Protein AF-A0A1W9WD68-F1 (afdb_monomer_lite)

Sequence (154 aa):
MVFIDEIESHFHPKWQYRIISLLKAFFPKTTFYIATHSPLIVSTTDEGEAYELVRKGNKVTAHQLGNPREWYLADVFTGAFHIDFLQSTVTSENDGSHLIQKLKDFSTKVKEYANTKDDRLKQEANILYQQILPSLAKDDPRRRALDSLRTLLE

Structure (mmCIF, N/CA/C/O backbone):
data_AF-A0A1W9WD68-F1
#
_entry.id   AF-A0A1W9WD68-F1
#
loop_
_atom_site.group_PDB
_atom_site.id
_atom_site.type_symbol
_atom_site.label_atom_id
_atom_site.label_alt_id
_atom_site.label_comp_id
_atom_site.label_asym_id
_atom_site.label_entity_id
_atom_site.label_seq_id
_atom_site.pdbx_PDB_ins_code
_atom_site.Cartn_x
_atom_site.Cartn_y
_atom_site.Cartn_z
_atom_site.occupancy
_atom_site.B_iso_or_equiv
_atom_site.auth_seq_id
_atom_site.auth_comp_id
_atom_site.auth_asym_id
_atom_site.auth_atom_id
_atom_site.pdbx_PDB_model_num
ATOM 1 N N . MET A 1 1 ? -2.023 -11.428 -19.999 1.00 93.06 1 MET A N 1
ATOM 2 C CA . MET A 1 1 ? -1.180 -11.465 -18.787 1.00 93.06 1 MET A CA 1
ATOM 3 C C . MET A 1 1 ? 0.165 -10.871 -19.154 1.00 93.06 1 MET A C 1
ATOM 5 O O . MET A 1 1 ? 0.676 -11.225 -20.209 1.00 93.06 1 MET A O 1
ATOM 9 N N . VAL A 1 2 ? 0.684 -9.946 -18.353 1.00 97.44 2 VAL A N 1
ATOM 10 C CA . VAL A 1 2 ? 1.960 -9.254 -18.592 1.00 97.44 2 VAL A CA 1
ATOM 11 C C . VAL A 1 2 ? 2.757 -9.257 -17.291 1.00 97.44 2 VAL A C 1
ATOM 13 O O . VAL A 1 2 ? 2.183 -9.006 -16.235 1.00 97.44 2 VAL A O 1
ATOM 16 N N . PHE A 1 3 ? 4.056 -9.539 -17.373 1.00 97.56 3 PHE A N 1
ATOM 17 C CA . PHE A 1 3 ? 4.986 -9.467 -16.247 1.00 97.56 3 PHE A CA 1
ATOM 18 C C . PHE A 1 3 ? 5.937 -8.300 -16.467 1.00 97.56 3 PHE A C 1
ATOM 20 O O . PHE A 1 3 ? 6.466 -8.147 -17.568 1.00 97.56 3 PHE A O 1
ATOM 27 N N . ILE A 1 4 ? 6.124 -7.476 -15.443 1.00 96.38 4 ILE A N 1
ATOM 28 C CA . ILE A 1 4 ? 7.015 -6.320 -15.487 1.00 96.38 4 ILE A CA 1
ATOM 29 C C . ILE A 1 4 ? 7.878 -6.370 -14.238 1.00 96.38 4 ILE A C 1
ATOM 31 O O . ILE A 1 4 ? 7.356 -6.418 -13.126 1.00 96.38 4 ILE A O 1
ATOM 35 N N . ASP A 1 5 ? 9.185 -6.367 -14.438 1.00 96.56 5 ASP A N 1
ATOM 36 C CA . ASP A 1 5 ? 10.140 -6.171 -13.359 1.00 96.56 5 ASP A CA 1
ATOM 37 C C . ASP A 1 5 ? 10.534 -4.694 -13.311 1.00 96.56 5 ASP A C 1
ATOM 39 O O . ASP A 1 5 ? 10.649 -4.063 -14.364 1.00 96.56 5 ASP A O 1
ATOM 43 N N . GLU A 1 6 ? 10.666 -4.146 -12.106 1.00 95.19 6 GLU A N 1
ATOM 44 C CA . GLU A 1 6 ? 11.030 -2.748 -11.837 1.00 95.19 6 GLU A CA 1
ATOM 45 C C . GLU A 1 6 ? 10.328 -1.727 -12.756 1.00 95.19 6 GLU A C 1
ATOM 47 O O . GLU A 1 6 ? 10.967 -0.951 -13.475 1.00 95.19 6 GLU A O 1
ATOM 52 N N . ILE A 1 7 ? 8.989 -1.696 -12.740 1.00 94.69 7 ILE A N 1
ATOM 53 C CA . ILE A 1 7 ? 8.194 -0.788 -13.593 1.00 94.69 7 ILE A CA 1
ATOM 54 C C . ILE A 1 7 ? 8.575 0.695 -13.432 1.00 94.69 7 ILE A C 1
ATOM 56 O O . ILE A 1 7 ? 8.362 1.513 -14.327 1.00 94.69 7 ILE A O 1
ATOM 60 N N . GLU A 1 8 ? 9.116 1.056 -12.274 1.00 94.50 8 GLU A N 1
ATOM 61 C CA . GLU A 1 8 ? 9.570 2.395 -11.926 1.00 94.50 8 GLU A CA 1
ATOM 62 C C . GLU A 1 8 ? 10.945 2.779 -12.489 1.00 94.50 8 GLU A C 1
ATOM 64 O O . GLU A 1 8 ? 11.379 3.915 -12.268 1.00 94.50 8 GLU A O 1
ATOM 69 N N . SER A 1 9 ? 11.663 1.862 -13.145 1.00 93.00 9 SER A N 1
ATOM 70 C CA . SER A 1 9 ? 13.055 2.073 -13.547 1.00 93.00 9 SER A CA 1
ATOM 71 C C . SER A 1 9 ? 13.202 3.355 -14.378 1.00 93.00 9 SER A C 1
ATOM 73 O O . SER A 1 9 ? 12.531 3.549 -15.392 1.00 93.00 9 SER A O 1
ATOM 75 N N . HIS A 1 10 ? 14.065 4.270 -13.922 1.00 91.50 10 HIS A N 1
ATOM 76 C CA . HIS A 1 10 ? 14.294 5.605 -14.503 1.00 91.50 10 HIS A CA 1
ATOM 77 C C . HIS A 1 10 ? 13.075 6.550 -14.545 1.00 91.50 10 HIS A C 1
ATOM 79 O O . HIS A 1 10 ? 13.161 7.648 -15.104 1.00 91.50 10 HIS A O 1
ATOM 85 N N . PHE A 1 11 ? 11.940 6.190 -13.942 1.00 93.81 11 PHE A N 1
ATOM 86 C CA . PHE A 1 11 ? 10.778 7.070 -13.896 1.00 93.81 11 PHE A CA 1
ATOM 87 C C . PHE A 1 11 ? 10.952 8.150 -12.837 1.00 93.81 11 PHE A C 1
ATOM 89 O O . PHE A 1 11 ? 11.270 7.883 -11.680 1.00 93.81 11 PHE A O 1
ATOM 96 N N . HIS A 1 12 ? 10.626 9.388 -13.213 1.00 96.44 12 HIS A N 1
ATOM 97 C CA . HIS A 1 12 ? 10.440 10.462 -12.243 1.00 96.44 12 HIS A CA 1
ATOM 98 C C . HIS A 1 12 ? 9.347 10.065 -11.222 1.00 96.44 12 HIS A C 1
ATOM 100 O O . HIS A 1 12 ? 8.332 9.498 -11.639 1.00 96.44 12 HIS A O 1
ATOM 106 N N . PRO A 1 13 ? 9.455 10.419 -9.924 1.00 95.00 13 PRO A N 1
ATOM 107 C CA . PRO A 1 13 ? 8.482 10.039 -8.884 1.00 95.00 13 PRO A CA 1
ATOM 108 C C . PRO A 1 13 ? 7.013 10.304 -9.246 1.00 95.00 13 PRO A C 1
ATOM 110 O O . PRO A 1 13 ? 6.131 9.487 -8.998 1.00 95.00 13 PRO A O 1
ATOM 113 N N . LYS A 1 14 ? 6.749 11.425 -9.928 1.00 96.19 14 LYS A N 1
ATOM 114 C CA . LYS A 1 14 ? 5.418 11.773 -10.461 1.00 96.19 14 LYS A CA 1
ATOM 115 C C . LYS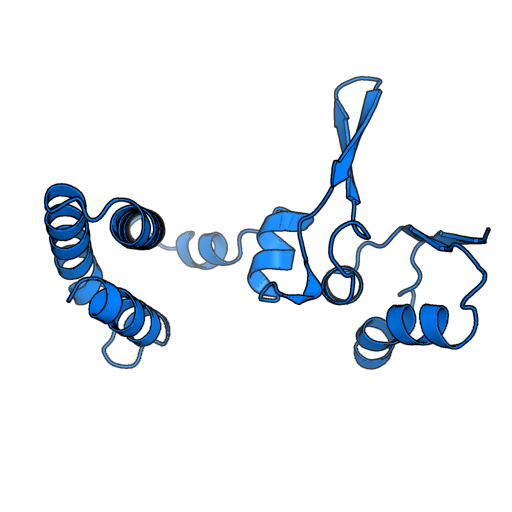 A 1 14 ? 4.832 10.708 -11.403 1.00 96.19 14 LYS A C 1
ATOM 117 O O . LYS A 1 14 ? 3.617 10.540 -11.440 1.00 96.19 14 LYS A O 1
ATOM 122 N N . TRP A 1 15 ? 5.666 10.039 -12.196 1.00 96.25 15 TRP A N 1
ATOM 123 C CA . TRP A 1 15 ? 5.247 8.953 -13.082 1.00 96.25 15 TRP A CA 1
ATOM 124 C C . TRP A 1 15 ? 5.081 7.642 -12.328 1.00 96.25 15 TRP A C 1
ATOM 126 O O . TRP A 1 15 ? 4.096 6.953 -12.575 1.00 96.25 15 TRP A O 1
ATOM 136 N N . GLN A 1 16 ? 5.957 7.356 -11.361 1.00 96.25 16 GLN A N 1
ATOM 137 C CA . GLN A 1 16 ? 5.796 6.202 -10.474 1.00 96.25 16 GLN A CA 1
ATOM 138 C C . GLN A 1 16 ? 4.427 6.244 -9.781 1.00 96.25 16 GLN A C 1
ATOM 140 O O . GLN A 1 16 ? 3.653 5.304 -9.877 1.00 96.25 16 GLN A O 1
ATOM 145 N N . TYR A 1 17 ? 4.039 7.396 -9.230 1.00 94.94 17 TYR A N 1
ATOM 146 C CA . TYR A 1 17 ? 2.732 7.553 -8.582 1.00 94.94 17 TYR A CA 1
ATOM 147 C C . TYR A 1 17 ? 1.519 7.368 -9.524 1.00 94.94 17 TYR A C 1
ATOM 149 O O . TYR A 1 17 ? 0.395 7.157 -9.080 1.00 94.94 17 TYR A O 1
ATOM 157 N N . ARG A 1 18 ? 1.700 7.485 -10.846 1.00 95.81 18 ARG A N 1
ATOM 158 C CA . ARG A 1 18 ? 0.592 7.449 -11.819 1.00 95.81 18 ARG A CA 1
ATOM 159 C C . ARG A 1 18 ? 0.513 6.152 -12.613 1.00 95.81 18 ARG A C 1
ATOM 161 O O . ARG A 1 18 ? -0.555 5.859 -13.147 1.00 95.81 18 ARG A O 1
ATOM 168 N N . ILE A 1 19 ? 1.614 5.411 -12.745 1.00 96.06 19 ILE A N 1
ATOM 169 C CA . ILE A 1 19 ? 1.726 4.345 -13.747 1.00 96.06 19 ILE A CA 1
ATOM 170 C C . ILE A 1 19 ? 0.709 3.222 -13.533 1.00 96.06 19 ILE A C 1
ATOM 172 O O . ILE A 1 19 ? 0.077 2.804 -14.500 1.00 96.06 19 ILE A O 1
ATOM 176 N N . ILE A 1 20 ? 0.471 2.802 -12.287 1.00 95.69 20 ILE A N 1
ATOM 177 C CA . ILE A 1 20 ? -0.475 1.725 -11.967 1.00 95.69 20 ILE A CA 1
ATOM 178 C C . ILE A 1 20 ? -1.897 2.101 -12.396 1.00 95.69 20 ILE A C 1
ATOM 180 O O . ILE A 1 20 ? -2.528 1.376 -13.165 1.00 95.69 20 ILE A O 1
ATOM 184 N N . SER A 1 21 ? -2.372 3.281 -11.992 1.00 94.94 21 SER A N 1
ATOM 185 C CA . SER A 1 21 ? -3.692 3.790 -12.383 1.00 94.94 21 SER A CA 1
ATOM 186 C C . SER A 1 21 ? -3.837 3.934 -13.901 1.00 94.94 21 SER A C 1
ATOM 188 O O . SER A 1 21 ? -4.899 3.644 -14.450 1.00 94.94 21 SER A O 1
ATOM 190 N N . LEU A 1 22 ? -2.773 4.350 -14.599 1.00 96.38 22 LEU A N 1
ATOM 191 C CA . LEU A 1 22 ? -2.773 4.449 -16.061 1.00 96.38 22 LEU A CA 1
ATOM 192 C C . LEU A 1 22 ? -2.860 3.067 -16.719 1.00 96.38 22 LEU A C 1
ATOM 194 O O . LEU A 1 22 ? -3.660 2.893 -17.636 1.00 96.38 22 LEU A O 1
ATOM 198 N N . LEU A 1 23 ? -2.097 2.079 -16.246 1.00 96.12 23 LEU A N 1
ATOM 199 C CA . LEU A 1 23 ? -2.159 0.715 -16.775 1.00 96.12 23 LEU A CA 1
ATOM 200 C C . LEU A 1 23 ? -3.555 0.107 -16.614 1.00 96.12 23 LEU A C 1
ATOM 202 O O . LEU A 1 23 ? -4.086 -0.440 -17.582 1.00 96.12 23 LEU A O 1
ATOM 206 N N . LYS A 1 24 ? -4.179 0.269 -15.439 1.00 94.38 24 LYS A N 1
ATOM 207 C CA . LYS A 1 24 ? -5.560 -0.177 -15.196 1.00 94.38 24 LYS A CA 1
ATOM 208 C C . LYS A 1 24 ? -6.551 0.486 -16.160 1.00 94.38 24 LYS A C 1
ATOM 210 O O . LYS A 1 24 ? -7.419 -0.190 -16.707 1.00 94.38 24 LYS A O 1
ATOM 215 N N . ALA A 1 25 ? -6.411 1.794 -16.388 1.00 96.88 25 ALA A N 1
ATOM 216 C CA . ALA A 1 25 ? -7.316 2.558 -17.245 1.00 96.88 25 ALA A CA 1
ATOM 217 C C . ALA A 1 25 ? -7.170 2.214 -18.738 1.00 96.88 25 ALA A C 1
ATOM 219 O O . ALA A 1 25 ? -8.172 2.052 -19.432 1.00 96.88 25 ALA A O 1
ATOM 220 N N . PHE A 1 26 ? -5.938 2.098 -19.241 1.00 97.62 26 PHE A N 1
ATOM 221 C CA . PHE A 1 26 ? -5.685 1.831 -20.660 1.00 97.62 26 PHE A CA 1
ATOM 222 C C . PHE A 1 26 ? -5.847 0.355 -21.037 1.00 97.62 26 PHE A C 1
ATOM 224 O O . PHE A 1 26 ? -6.207 0.055 -22.176 1.00 97.62 26 PHE A O 1
ATOM 231 N N . PHE A 1 27 ? -5.617 -0.569 -20.100 1.00 97.19 27 PHE A N 1
ATOM 232 C CA . PHE A 1 27 ? -5.633 -2.009 -20.362 1.00 97.19 27 PHE A CA 1
ATOM 233 C C . PHE A 1 27 ? -6.534 -2.781 -19.378 1.00 97.19 27 PHE A C 1
ATOM 235 O O . PHE A 1 27 ? -6.066 -3.697 -18.700 1.00 97.19 27 PHE A O 1
ATOM 242 N N . PRO A 1 28 ? -7.851 -2.500 -19.331 1.00 95.44 28 PRO A N 1
ATOM 243 C CA . PRO A 1 28 ? -8.761 -3.060 -18.322 1.00 95.44 28 PRO A CA 1
ATOM 244 C C . PRO A 1 28 ? -8.961 -4.583 -18.409 1.00 95.44 28 PRO A C 1
ATOM 246 O O . PRO A 1 28 ? -9.451 -5.200 -17.471 1.00 95.44 28 PRO A O 1
ATOM 249 N N . LYS A 1 29 ? -8.607 -5.210 -19.539 1.00 97.00 29 LYS A N 1
ATOM 250 C CA . LYS A 1 29 ? -8.709 -6.667 -19.755 1.00 97.00 29 LYS A CA 1
ATOM 251 C C . LYS A 1 29 ? -7.363 -7.386 -19.611 1.00 97.00 29 LYS A C 1
ATOM 253 O O . LYS A 1 29 ? -7.240 -8.546 -19.999 1.00 97.00 29 LYS A O 1
ATOM 258 N N . THR A 1 30 ? -6.352 -6.699 -19.081 1.00 96.94 30 THR A N 1
ATOM 259 C CA . THR A 1 30 ? -4.993 -7.220 -18.952 1.00 96.94 30 THR A CA 1
ATOM 260 C C . THR A 1 30 ? -4.604 -7.314 -17.487 1.00 96.94 30 THR A C 1
ATOM 262 O O . THR A 1 30 ? -4.531 -6.313 -16.786 1.00 96.94 30 THR A O 1
ATOM 265 N N . THR A 1 31 ? -4.288 -8.524 -17.032 1.00 96.56 31 THR A N 1
ATOM 266 C CA . THR A 1 31 ? -3.664 -8.736 -15.722 1.00 96.56 31 THR A CA 1
ATOM 267 C C . THR A 1 31 ? -2.170 -8.443 -15.804 1.00 96.56 31 THR A C 1
ATOM 269 O O . THR A 1 31 ? -1.470 -9.062 -16.618 1.00 96.56 31 THR A O 1
ATOM 272 N N . PHE A 1 32 ? -1.697 -7.536 -14.953 1.00 97.12 32 PHE A N 1
ATOM 273 C CA . PHE A 1 32 ? -0.284 -7.209 -14.779 1.00 97.12 32 PHE A CA 1
ATOM 274 C C . PHE A 1 32 ? 0.243 -7.826 -13.483 1.00 97.12 32 PHE A C 1
ATOM 276 O O . PHE A 1 32 ? -0.400 -7.716 -12.444 1.00 97.12 32 PHE A O 1
ATOM 283 N N . TYR A 1 33 ? 1.419 -8.441 -13.553 1.00 96.88 33 TYR A N 1
ATOM 284 C CA . TYR A 1 33 ? 2.205 -8.872 -12.401 1.00 96.88 33 TYR A CA 1
ATOM 285 C C . TYR A 1 33 ? 3.466 -8.030 -12.374 1.00 96.88 33 TYR A C 1
ATOM 287 O O . TYR A 1 33 ? 4.277 -8.096 -13.298 1.00 96.88 33 TYR A O 1
ATOM 295 N N . ILE A 1 34 ? 3.583 -7.196 -11.351 1.00 96.88 34 ILE A N 1
ATOM 296 C CA . ILE A 1 34 ? 4.616 -6.173 -11.271 1.00 96.88 34 ILE A CA 1
ATOM 297 C C . ILE A 1 34 ? 5.472 -6.467 -10.047 1.00 96.88 34 ILE A C 1
ATOM 299 O O . ILE A 1 34 ? 4.947 -6.547 -8.938 1.00 96.88 34 ILE A O 1
ATOM 303 N N . ALA A 1 35 ? 6.774 -6.624 -10.256 1.00 96.19 35 ALA A N 1
ATOM 304 C CA . ALA A 1 35 ? 7.752 -6.557 -9.182 1.00 96.19 35 ALA A CA 1
ATOM 305 C C . ALA A 1 35 ? 8.264 -5.115 -9.081 1.00 96.19 35 ALA A C 1
ATOM 307 O O . ALA A 1 35 ? 8.427 -4.427 -10.088 1.00 96.19 35 ALA A O 1
ATOM 308 N N . THR A 1 36 ? 8.437 -4.628 -7.857 1.00 96.06 36 THR A N 1
ATOM 309 C CA . THR A 1 36 ? 8.837 -3.244 -7.602 1.00 96.06 36 THR A CA 1
ATOM 310 C C . THR A 1 36 ? 9.608 -3.158 -6.294 1.00 96.06 36 THR A C 1
ATOM 312 O O . THR A 1 36 ? 9.300 -3.863 -5.330 1.00 96.06 36 THR A O 1
ATOM 315 N N . HIS A 1 37 ? 10.590 -2.263 -6.261 1.00 94.56 37 HIS A N 1
ATOM 316 C CA . HIS A 1 37 ? 11.286 -1.845 -5.050 1.00 94.56 37 HIS A CA 1
ATOM 317 C C . HIS A 1 37 ? 10.857 -0.438 -4.609 1.00 94.56 37 HIS A C 1
ATOM 319 O O . HIS A 1 37 ? 11.344 0.058 -3.595 1.00 94.56 37 HIS A O 1
ATOM 325 N N . SER A 1 38 ? 9.947 0.215 -5.343 1.00 95.56 38 SER A N 1
ATOM 326 C CA . SER A 1 38 ? 9.497 1.577 -5.066 1.00 95.56 38 SER A CA 1
ATOM 327 C C . SER A 1 38 ? 8.316 1.623 -4.088 1.00 95.56 38 SER A C 1
ATOM 329 O O . SER A 1 38 ? 7.208 1.184 -4.419 1.00 95.56 38 SER A O 1
ATOM 331 N N . PRO A 1 39 ? 8.477 2.279 -2.923 1.00 94.56 39 PRO A N 1
ATOM 332 C CA . PRO A 1 39 ? 7.374 2.544 -2.002 1.00 94.56 39 PRO A CA 1
ATOM 333 C C . PRO A 1 39 ? 6.273 3.404 -2.622 1.00 94.56 39 PRO A C 1
ATOM 335 O O . PRO A 1 39 ? 5.109 3.282 -2.249 1.00 94.56 39 PRO A O 1
ATOM 338 N N . LEU A 1 40 ? 6.616 4.253 -3.599 1.00 95.62 40 LEU A N 1
ATOM 339 C CA . LEU A 1 40 ? 5.636 5.086 -4.291 1.00 95.62 40 LEU A CA 1
ATOM 340 C C . LEU A 1 40 ? 4.707 4.246 -5.164 1.00 95.62 40 LEU A C 1
ATOM 342 O O . LEU A 1 40 ? 3.513 4.526 -5.193 1.00 95.62 40 LEU A O 1
ATOM 346 N N . ILE A 1 41 ? 5.218 3.205 -5.825 1.00 96.31 41 ILE A N 1
ATOM 347 C CA . ILE A 1 41 ? 4.376 2.275 -6.585 1.00 96.31 41 ILE A CA 1
ATOM 348 C C . ILE A 1 41 ? 3.447 1.534 -5.627 1.00 96.31 41 ILE A C 1
ATOM 350 O O . ILE A 1 41 ? 2.231 1.563 -5.818 1.00 96.31 41 ILE A O 1
ATOM 354 N N . VAL A 1 42 ? 4.001 0.950 -4.558 1.00 96.38 42 VAL A N 1
ATOM 355 C CA . VAL A 1 42 ? 3.219 0.215 -3.553 1.00 96.38 42 VAL A CA 1
ATOM 356 C C . VAL A 1 42 ? 2.122 1.099 -2.959 1.00 96.38 42 VAL A C 1
ATOM 358 O O . VAL A 1 42 ? 0.977 0.671 -2.918 1.00 96.38 42 VAL A O 1
ATOM 361 N N . SER A 1 43 ? 2.402 2.365 -2.631 1.00 94.75 43 SER A N 1
ATOM 362 C CA . SER A 1 43 ? 1.409 3.317 -2.095 1.00 94.75 43 SER A CA 1
ATOM 363 C C . SER A 1 43 ? 0.227 3.638 -3.022 1.00 94.75 43 SER A C 1
ATOM 365 O O . SER A 1 43 ? -0.702 4.328 -2.618 1.00 94.75 43 SER A O 1
ATOM 367 N N . THR A 1 44 ? 0.251 3.187 -4.278 1.00 94.81 44 THR A N 1
ATOM 368 C CA . THR A 1 44 ? -0.840 3.406 -5.246 1.00 94.81 44 THR A CA 1
ATOM 369 C C . THR A 1 44 ? -1.695 2.164 -5.481 1.00 94.81 44 THR A C 1
ATOM 371 O O . THR A 1 44 ? -2.668 2.229 -6.232 1.00 94.81 44 THR A O 1
ATOM 374 N N . THR A 1 45 ? -1.327 1.044 -4.859 1.00 94.94 45 THR A N 1
ATOM 375 C CA . THR A 1 45 ? -2.043 -0.230 -4.964 1.00 94.94 45 THR A CA 1
ATOM 376 C C . THR A 1 45 ? -3.227 -0.272 -4.004 1.00 94.94 45 THR A C 1
ATOM 378 O O . THR A 1 45 ? -3.136 0.207 -2.871 1.00 94.94 45 THR A O 1
ATOM 381 N N . ASP A 1 46 ? -4.344 -0.817 -4.479 1.00 93.12 46 ASP A N 1
ATOM 382 C CA . ASP A 1 46 ? -5.560 -0.989 -3.689 1.00 93.12 46 ASP A CA 1
ATOM 383 C C . ASP A 1 46 ? -5.474 -2.277 -2.839 1.00 93.12 46 ASP A C 1
ATOM 385 O O . ASP A 1 46 ? -4.532 -3.073 -2.951 1.00 93.12 46 ASP A O 1
ATOM 389 N N . GLU A 1 47 ? -6.467 -2.498 -1.975 1.00 91.38 47 GLU A N 1
ATOM 390 C CA . GLU A 1 47 ? -6.525 -3.695 -1.134 1.00 91.38 47 GLU A CA 1
ATOM 391 C C . GLU A 1 47 ? -6.476 -4.989 -1.959 1.00 91.38 47 GLU A C 1
ATOM 393 O O . GLU A 1 47 ? -7.258 -5.190 -2.889 1.00 91.38 47 GLU A O 1
ATOM 398 N N . GLY A 1 48 ? -5.552 -5.885 -1.605 1.00 92.88 48 GLY A N 1
ATOM 399 C CA . GLY A 1 48 ? -5.385 -7.170 -2.293 1.00 92.88 48 GLY A CA 1
ATOM 400 C C . GLY A 1 48 ? -4.610 -7.123 -3.603 1.00 92.88 48 GLY A C 1
ATOM 401 O O . GLY A 1 48 ? -4.539 -8.133 -4.298 1.00 92.88 48 GLY A O 1
ATOM 402 N N . GLU A 1 49 ? -3.983 -5.995 -3.929 1.00 95.25 49 GLU A N 1
ATOM 403 C CA . GLU A 1 49 ? -3.152 -5.877 -5.130 1.00 95.25 49 GLU A CA 1
ATOM 404 C C . GLU A 1 49 ? -1.648 -5.935 -4.850 1.00 95.25 49 GLU A C 1
ATOM 406 O O . GLU A 1 49 ? -0.862 -6.150 -5.773 1.00 95.25 49 GLU A O 1
ATOM 411 N N . ALA A 1 50 ? -1.235 -5.768 -3.593 1.00 96.00 50 ALA A N 1
ATOM 412 C CA . ALA A 1 50 ? 0.167 -5.776 -3.205 1.00 96.00 50 ALA A CA 1
ATOM 413 C C . ALA A 1 50 ? 0.504 -6.951 -2.289 1.00 96.00 50 ALA A C 1
ATOM 415 O O . ALA A 1 50 ? -0.231 -7.287 -1.361 1.00 96.00 50 ALA A O 1
ATOM 416 N N . TYR A 1 51 ? 1.653 -7.568 -2.558 1.00 96.69 51 TYR A N 1
ATOM 417 C CA . TYR A 1 51 ? 2.132 -8.743 -1.847 1.00 96.69 51 TYR A CA 1
ATOM 418 C C . TYR A 1 51 ? 3.626 -8.614 -1.571 1.00 96.69 51 TYR A C 1
ATOM 420 O O . TYR A 1 51 ? 4.407 -8.305 -2.469 1.00 96.69 51 TYR A O 1
ATOM 428 N N . GLU A 1 52 ? 4.025 -8.917 -0.344 1.00 95.50 52 GLU A N 1
ATOM 429 C CA . GLU A 1 52 ? 5.417 -9.113 0.028 1.00 95.50 52 GLU A CA 1
ATOM 430 C C . GLU A 1 52 ? 5.811 -10.577 -0.198 1.00 95.50 52 GLU A C 1
ATOM 432 O O . GLU A 1 52 ? 5.126 -11.504 0.242 1.00 95.50 52 GLU A O 1
ATOM 437 N N . LEU A 1 53 ? 6.940 -10.805 -0.865 1.00 94.69 53 LEU A N 1
ATOM 438 C CA . LEU A 1 53 ? 7.500 -12.142 -1.028 1.00 94.69 53 LEU A CA 1
ATOM 439 C C . LEU A 1 53 ? 8.549 -12.411 0.053 1.00 94.69 53 LEU A C 1
ATOM 441 O O . LEU A 1 53 ? 9.641 -11.851 0.030 1.00 94.69 53 LEU A O 1
ATOM 445 N N . VAL A 1 54 ? 8.242 -13.336 0.963 1.00 93.00 54 VAL A N 1
ATOM 446 C CA . VAL A 1 54 ? 9.126 -13.715 2.071 1.00 93.00 54 VAL A CA 1
ATOM 447 C C . VAL A 1 54 ? 9.722 -15.094 1.816 1.00 93.00 54 VAL A C 1
ATOM 449 O O . VAL A 1 54 ? 9.002 -16.072 1.588 1.00 93.00 54 VAL A O 1
ATOM 452 N N . ARG A 1 55 ? 11.052 -15.205 1.896 1.00 93.25 55 ARG A N 1
ATOM 453 C CA . ARG A 1 55 ? 11.763 -16.486 1.798 1.00 93.25 55 ARG A CA 1
ATOM 454 C C . ARG A 1 55 ? 12.013 -17.073 3.187 1.00 93.25 55 ARG A C 1
ATOM 456 O O . ARG A 1 55 ? 12.698 -16.471 4.005 1.00 93.25 55 ARG A O 1
ATOM 463 N N . LYS A 1 56 ? 11.513 -18.288 3.435 1.00 93.31 56 LYS A N 1
ATOM 464 C CA . LYS A 1 56 ? 11.794 -19.082 4.645 1.00 93.31 56 LYS A CA 1
ATOM 465 C C . LYS A 1 56 ? 12.438 -20.406 4.236 1.00 93.31 56 LYS A C 1
ATOM 467 O O . LYS A 1 56 ? 11.770 -21.312 3.736 1.00 93.31 56 LYS A O 1
ATOM 472 N N . GLY A 1 57 ? 13.758 -20.503 4.403 1.00 92.75 57 GLY A N 1
ATOM 473 C CA . GLY A 1 57 ? 14.546 -21.641 3.921 1.00 92.75 57 GLY A CA 1
ATOM 474 C C . GLY A 1 57 ? 14.466 -21.778 2.395 1.00 92.75 57 GLY A C 1
ATOM 475 O O . GLY A 1 57 ? 14.843 -20.863 1.659 1.00 92.75 57 GLY A O 1
ATOM 476 N N . ASN A 1 58 ? 13.949 -22.914 1.915 1.00 93.50 58 ASN A N 1
ATOM 477 C CA . ASN A 1 58 ? 13.790 -23.185 0.481 1.00 93.50 58 ASN A CA 1
ATOM 478 C C . ASN A 1 58 ? 12.380 -22.892 -0.070 1.00 93.50 58 ASN A C 1
ATOM 480 O O . ASN A 1 58 ? 12.074 -23.270 -1.197 1.00 93.50 58 ASN A O 1
ATOM 484 N N . LYS A 1 59 ? 11.509 -22.243 0.713 1.00 94.44 59 LYS A N 1
ATOM 485 C CA . LYS A 1 59 ? 10.149 -21.873 0.297 1.00 94.44 59 LYS A CA 1
ATOM 486 C C . LYS A 1 59 ? 10.009 -20.354 0.227 1.00 94.44 59 LYS A C 1
ATOM 488 O O . LYS A 1 59 ? 10.476 -19.648 1.120 1.00 94.44 59 LYS A O 1
ATOM 493 N N . VAL A 1 60 ? 9.335 -19.870 -0.812 1.00 95.00 60 VAL A N 1
ATOM 494 C CA . VAL A 1 60 ? 8.881 -18.478 -0.925 1.00 95.00 60 VAL A CA 1
ATOM 495 C C . VAL A 1 60 ? 7.380 -18.449 -0.658 1.00 95.00 60 VAL A C 1
ATOM 497 O O . VAL A 1 60 ? 6.635 -19.277 -1.185 1.00 95.00 60 VAL A O 1
ATOM 500 N N . THR A 1 61 ? 6.941 -17.535 0.200 1.00 94.81 61 THR A N 1
ATOM 501 C CA . THR A 1 61 ? 5.530 -17.316 0.533 1.00 94.81 61 THR A CA 1
ATOM 502 C C . THR A 1 61 ? 5.159 -15.873 0.248 1.00 94.81 61 THR A C 1
ATOM 504 O O . THR A 1 61 ? 5.913 -14.979 0.619 1.00 94.81 61 THR A O 1
ATOM 507 N N . ALA A 1 62 ? 4.001 -15.655 -0.370 1.00 94.44 62 ALA A N 1
ATOM 508 C CA . ALA A 1 62 ? 3.437 -14.326 -0.549 1.00 94.44 62 ALA A CA 1
ATOM 509 C C . ALA A 1 62 ? 2.593 -13.946 0.675 1.00 94.44 62 ALA A C 1
ATOM 511 O O . ALA A 1 62 ? 1.731 -14.719 1.098 1.00 94.44 62 ALA A O 1
ATOM 512 N N . HIS A 1 63 ? 2.843 -12.768 1.232 1.00 93.31 63 HIS A N 1
ATOM 513 C CA . HIS A 1 63 ? 2.044 -12.150 2.277 1.00 93.31 63 HIS A CA 1
ATOM 514 C C . HIS A 1 63 ? 1.321 -10.942 1.685 1.00 93.31 63 HIS A C 1
ATOM 516 O O . HIS A 1 63 ? 1.960 -10.050 1.141 1.00 93.31 63 HIS A O 1
ATOM 522 N N . GLN A 1 64 ? -0.008 -10.934 1.734 1.00 93.06 64 GLN A N 1
ATOM 523 C CA . GLN A 1 64 ? -0.796 -9.817 1.222 1.00 93.06 64 GLN A CA 1
ATOM 524 C C . GLN A 1 64 ? -0.593 -8.589 2.111 1.00 93.06 64 GLN A C 1
ATOM 526 O O . GLN A 1 64 ? -0.765 -8.666 3.327 1.00 93.06 64 GLN A O 1
ATOM 531 N N . LEU A 1 65 ? -0.264 -7.462 1.490 1.00 87.12 65 LEU A N 1
ATOM 532 C CA . LEU A 1 65 ? -0.289 -6.156 2.137 1.00 87.12 65 LEU A CA 1
ATOM 533 C C . LEU A 1 65 ? -1.746 -5.674 2.185 1.00 87.12 65 LEU A C 1
ATOM 535 O O . LEU A 1 65 ? -2.521 -6.032 1.304 1.00 87.12 65 LEU A O 1
ATOM 539 N N . GLY A 1 66 ? -2.124 -4.916 3.223 1.00 89.38 66 GLY A N 1
ATOM 540 C CA . GLY A 1 66 ? -3.501 -4.445 3.454 1.00 89.38 66 GLY A CA 1
ATOM 541 C C . GLY A 1 66 ? -4.023 -3.534 2.335 1.00 89.38 66 GLY A C 1
ATOM 542 O O . GLY A 1 66 ? -4.172 -3.966 1.202 1.00 89.38 66 GLY A O 1
ATOM 543 N N . ASN A 1 67 ? -4.293 -2.261 2.625 1.00 90.81 67 ASN A N 1
ATOM 544 C CA . ASN A 1 67 ? -4.648 -1.275 1.597 1.00 90.81 67 ASN A CA 1
ATOM 545 C C . ASN A 1 67 ? -3.600 -0.151 1.556 1.00 90.81 67 ASN A C 1
ATOM 547 O O . ASN A 1 67 ? -3.802 0.887 2.190 1.00 90.81 67 ASN A O 1
ATOM 551 N N . PRO A 1 68 ? -2.465 -0.337 0.851 1.00 89.56 68 PRO A N 1
ATOM 552 C CA . PRO A 1 68 ? -1.384 0.649 0.830 1.00 89.56 68 PRO A CA 1
ATOM 553 C C . PRO A 1 68 ? -1.797 2.043 0.351 1.00 89.56 68 PRO A C 1
ATOM 555 O O . PRO A 1 68 ? -1.170 3.026 0.739 1.00 89.56 68 PRO A O 1
ATOM 558 N N . ARG A 1 69 ? -2.853 2.153 -0.462 1.00 87.88 69 ARG A N 1
ATOM 559 C CA . ARG A 1 69 ? -3.405 3.437 -0.908 1.00 87.88 69 ARG A CA 1
ATOM 560 C C . ARG A 1 69 ? -4.010 4.277 0.215 1.00 87.88 69 ARG A C 1
ATOM 562 O O . ARG A 1 69 ? -4.051 5.501 0.103 1.00 87.88 69 ARG A O 1
ATOM 569 N N . GLU A 1 70 ? -4.475 3.636 1.281 1.00 83.19 70 GLU A N 1
ATOM 570 C CA . GLU A 1 70 ? -5.021 4.301 2.470 1.00 83.19 70 GLU A CA 1
ATOM 571 C C . GLU A 1 70 ? -3.968 4.531 3.561 1.00 83.19 70 GLU A C 1
ATOM 573 O O . GLU A 1 70 ? -4.254 5.147 4.587 1.00 83.19 70 GLU A O 1
ATOM 578 N N . TRP A 1 71 ? -2.743 4.048 3.357 1.00 82.81 71 TRP A N 1
ATOM 579 C CA . TRP A 1 71 ? -1.651 4.200 4.310 1.00 82.81 71 TRP A CA 1
ATOM 580 C C . TRP A 1 71 ? -0.952 5.550 4.142 1.00 82.81 71 TRP A C 1
ATOM 582 O O . TRP A 1 71 ? -0.814 6.074 3.032 1.00 82.81 71 TRP A O 1
ATOM 592 N N . TYR A 1 72 ? -0.433 6.109 5.240 1.00 84.94 72 TYR A N 1
ATOM 593 C CA . TYR A 1 72 ? 0.560 7.169 5.106 1.00 84.94 72 TYR A CA 1
ATOM 594 C C . TYR A 1 72 ? 1.835 6.583 4.500 1.00 84.94 72 TYR A C 1
ATOM 596 O O . TYR A 1 72 ? 2.167 5.418 4.713 1.00 84.94 72 TYR A O 1
ATOM 604 N N . LEU A 1 73 ? 2.611 7.405 3.788 1.00 86.31 73 LEU A N 1
ATOM 605 C CA . LEU A 1 73 ? 3.849 6.931 3.167 1.00 86.31 73 LEU A CA 1
ATOM 606 C C . LEU A 1 73 ? 4.797 6.289 4.198 1.00 86.31 73 LEU A C 1
ATOM 608 O O . LEU A 1 73 ? 5.387 5.254 3.913 1.00 86.31 73 LEU A O 1
ATOM 612 N N . ALA A 1 74 ? 4.891 6.851 5.407 1.00 83.69 74 ALA A N 1
ATOM 613 C CA . ALA A 1 74 ? 5.675 6.267 6.496 1.00 83.69 74 ALA A CA 1
ATOM 614 C C . ALA A 1 74 ? 5.222 4.837 6.853 1.00 83.69 74 ALA A C 1
ATOM 616 O O . ALA A 1 74 ? 6.068 3.965 7.037 1.00 83.69 74 ALA A O 1
ATOM 617 N N . ASP A 1 75 ? 3.913 4.578 6.868 1.00 84.25 75 ASP A N 1
ATOM 618 C CA . ASP A 1 75 ? 3.361 3.248 7.138 1.00 84.25 75 ASP A CA 1
ATOM 619 C C . ASP A 1 75 ? 3.659 2.271 5.995 1.00 84.25 75 ASP A C 1
ATOM 621 O O . ASP A 1 75 ? 3.884 1.094 6.250 1.00 84.25 75 ASP A O 1
ATOM 625 N N . VAL A 1 76 ? 3.730 2.738 4.740 1.00 88.75 76 VAL A N 1
ATOM 626 C CA . VAL A 1 76 ? 4.183 1.908 3.606 1.00 88.75 76 VAL A CA 1
ATOM 627 C C . VAL A 1 76 ? 5.631 1.476 3.807 1.00 88.75 76 VAL A C 1
ATOM 629 O O . VAL A 1 76 ? 5.952 0.299 3.654 1.00 88.75 76 VAL A O 1
ATOM 632 N N . PHE A 1 77 ? 6.509 2.396 4.197 1.00 90.38 77 PHE A N 1
ATOM 633 C CA . PHE A 1 77 ? 7.905 2.067 4.474 1.00 90.38 77 PHE A CA 1
ATOM 634 C C . PHE A 1 77 ? 8.061 1.079 5.633 1.00 90.38 77 PHE A C 1
ATOM 636 O O . PHE A 1 77 ? 8.814 0.115 5.510 1.00 90.38 77 PHE A O 1
ATOM 643 N N . THR A 1 78 ? 7.336 1.271 6.733 1.00 88.06 78 THR A N 1
ATOM 644 C CA . THR A 1 78 ? 7.401 0.353 7.876 1.00 88.06 78 THR A CA 1
ATOM 645 C C . THR A 1 78 ? 6.734 -0.988 7.568 1.00 88.06 78 THR A C 1
ATOM 647 O O . THR A 1 78 ? 7.321 -2.036 7.820 1.00 88.06 78 THR A O 1
ATOM 650 N N . GLY A 1 79 ? 5.534 -0.973 6.989 1.00 86.56 79 GLY A N 1
ATOM 651 C CA . GLY A 1 79 ? 4.698 -2.156 6.788 1.00 86.56 79 GLY A CA 1
ATOM 652 C C . GLY A 1 79 ? 5.081 -3.028 5.594 1.00 86.56 79 GLY A C 1
ATOM 653 O O . GLY A 1 79 ? 4.907 -4.237 5.669 1.00 86.56 79 GLY A O 1
ATOM 654 N N . ALA A 1 80 ? 5.596 -2.448 4.505 1.00 90.75 80 ALA A N 1
ATOM 655 C CA . ALA A 1 80 ? 5.968 -3.203 3.302 1.00 90.75 80 ALA A CA 1
ATOM 656 C C . ALA A 1 80 ? 7.486 -3.356 3.129 1.00 90.75 80 ALA A C 1
ATOM 658 O O . ALA A 1 80 ? 7.945 -4.349 2.571 1.00 90.75 80 ALA A O 1
ATOM 659 N N . PHE A 1 81 ? 8.274 -2.385 3.603 1.00 90.62 81 PHE A N 1
ATOM 660 C CA . PHE A 1 81 ? 9.726 -2.354 3.387 1.00 90.62 81 PHE A CA 1
ATOM 661 C C . PHE A 1 81 ? 10.539 -2.567 4.665 1.00 90.62 81 PHE A C 1
ATOM 663 O O . PHE A 1 81 ? 11.765 -2.593 4.591 1.00 90.62 81 PHE A O 1
ATOM 670 N N . HIS A 1 82 ? 9.884 -2.752 5.817 1.00 88.75 82 HIS A N 1
ATOM 671 C CA . HIS A 1 82 ? 10.543 -2.974 7.107 1.00 88.75 82 HIS A CA 1
ATOM 672 C C . HIS A 1 82 ? 11.530 -1.851 7.481 1.00 88.75 82 HIS A C 1
ATOM 674 O O . HIS A 1 82 ? 12.565 -2.096 8.101 1.00 88.75 82 HIS A O 1
ATOM 680 N N . ILE A 1 83 ? 11.217 -0.609 7.088 1.00 84.19 83 ILE A N 1
ATOM 681 C CA . ILE A 1 83 ? 12.013 0.583 7.399 1.00 84.19 83 ILE A CA 1
ATOM 682 C C . ILE A 1 83 ? 11.338 1.366 8.530 1.00 84.19 83 ILE A C 1
ATOM 684 O O . ILE A 1 83 ? 10.273 1.966 8.359 1.00 84.19 83 ILE A O 1
ATOM 688 N N . ASP A 1 84 ? 11.996 1.400 9.688 1.00 76.69 84 ASP A N 1
ATOM 689 C CA . ASP A 1 84 ? 11.564 2.156 10.864 1.00 76.69 84 ASP A CA 1
ATOM 690 C C . ASP A 1 84 ? 12.193 3.558 10.886 1.00 76.69 84 ASP A C 1
ATOM 692 O O . ASP A 1 84 ? 13.231 3.793 11.509 1.00 76.69 84 ASP A O 1
ATOM 696 N N . PHE A 1 85 ? 11.543 4.545 10.265 1.00 64.06 85 PHE A N 1
ATOM 697 C CA . PHE A 1 85 ? 12.019 5.939 10.333 1.00 64.06 85 PHE A CA 1
ATOM 698 C C . PHE A 1 85 ? 12.010 6.516 11.752 1.00 64.06 85 PHE A C 1
ATOM 700 O O . PHE A 1 85 ? 12.829 7.372 12.090 1.00 64.06 85 PHE A O 1
ATOM 707 N N . LEU A 1 86 ? 11.112 6.021 12.605 1.00 57.00 86 LEU A N 1
ATOM 708 C CA . LEU A 1 86 ? 11.027 6.444 13.999 1.00 57.00 86 LEU A CA 1
ATOM 709 C C . LEU A 1 86 ? 12.230 5.968 14.827 1.00 57.00 86 LEU A C 1
ATOM 711 O O . LEU A 1 86 ? 12.543 6.608 15.825 1.00 57.00 86 LEU A O 1
ATOM 715 N N . GLN A 1 87 ? 12.936 4.904 14.419 1.00 50.69 87 GLN A N 1
ATOM 716 C CA . GLN A 1 87 ? 14.139 4.441 15.123 1.00 50.69 87 GLN A CA 1
ATOM 717 C C . GLN A 1 87 ? 15.382 5.272 14.784 1.00 50.69 87 GLN A C 1
ATOM 719 O O . GLN A 1 87 ? 16.221 5.476 15.659 1.00 50.69 87 GLN A O 1
ATOM 724 N N . SER A 1 88 ? 15.497 5.826 13.571 1.00 45.62 88 SER A N 1
ATOM 725 C CA . SER A 1 88 ? 16.653 6.668 13.203 1.00 45.62 88 SER A CA 1
ATOM 726 C C . SER A 1 88 ? 16.742 7.991 13.977 1.00 45.62 88 SER A C 1
ATOM 728 O O . SER A 1 88 ? 17.825 8.547 14.119 1.00 45.62 88 SER A O 1
ATOM 730 N N . THR A 1 89 ? 15.635 8.478 14.545 1.00 46.06 89 THR A N 1
ATOM 731 C CA . THR A 1 89 ? 15.644 9.590 15.516 1.00 46.06 89 THR A CA 1
ATOM 732 C C . THR A 1 89 ? 15.978 9.158 16.948 1.00 46.06 89 THR A C 1
ATOM 734 O O . THR A 1 89 ? 16.207 10.009 17.797 1.00 46.06 89 THR A O 1
ATOM 737 N N . VAL A 1 90 ? 16.003 7.852 17.229 1.00 46.22 90 VAL A N 1
ATOM 738 C CA . VAL A 1 90 ? 16.173 7.265 18.573 1.00 46.22 90 VAL A CA 1
ATOM 739 C C . VAL A 1 90 ? 17.600 6.748 18.800 1.00 46.22 90 VAL A C 1
ATOM 741 O O . VAL A 1 90 ? 17.987 6.472 19.931 1.00 46.22 90 VAL A O 1
ATOM 744 N N . THR A 1 91 ? 18.439 6.681 17.761 1.00 43.53 91 THR A N 1
ATOM 745 C CA . THR A 1 91 ? 19.864 6.333 17.922 1.00 43.53 91 THR A CA 1
ATOM 746 C C . THR A 1 91 ? 20.688 7.425 18.615 1.00 43.53 91 THR A C 1
ATOM 748 O O . THR A 1 91 ? 21.832 7.170 18.985 1.00 43.53 91 THR A O 1
ATOM 751 N N . SER A 1 92 ? 20.107 8.602 18.868 1.00 44.84 92 SER A N 1
ATOM 752 C CA . SER A 1 92 ? 20.586 9.519 19.902 1.00 44.84 92 SER A CA 1
ATOM 753 C C . SER A 1 92 ? 19.652 9.457 21.114 1.00 44.84 92 SER A C 1
ATOM 755 O O . SER A 1 92 ? 18.613 10.104 21.153 1.00 44.84 92 SER A O 1
ATOM 757 N N . GLU A 1 93 ? 20.107 8.679 22.097 1.00 44.53 93 GLU A N 1
ATOM 758 C CA . GLU A 1 93 ? 19.696 8.637 23.506 1.00 44.53 93 GLU A CA 1
ATOM 759 C C . GLU A 1 93 ? 18.402 7.870 23.862 1.00 44.53 93 GLU A C 1
ATOM 761 O O . GLU A 1 93 ? 17.318 8.068 23.320 1.00 44.53 93 GLU A O 1
ATOM 766 N N . ASN A 1 94 ? 18.562 6.975 24.847 1.00 49.97 94 ASN A N 1
ATOM 767 C CA . ASN A 1 94 ? 17.672 5.921 25.365 1.00 49.97 94 ASN A CA 1
ATOM 768 C C . ASN A 1 94 ? 16.219 6.307 25.746 1.00 49.97 94 ASN A C 1
ATOM 770 O O . ASN A 1 94 ? 15.491 5.455 26.250 1.00 49.97 94 ASN A O 1
ATOM 774 N N . ASP A 1 95 ? 15.774 7.542 25.530 1.00 52.06 95 ASP A N 1
ATOM 775 C CA . ASP A 1 95 ? 14.473 8.051 25.992 1.00 52.06 95 ASP A CA 1
ATOM 776 C C . ASP A 1 95 ? 13.387 8.013 24.890 1.00 52.06 95 ASP A C 1
ATOM 778 O O . ASP A 1 95 ? 12.192 7.849 25.153 1.00 52.06 95 ASP A O 1
ATOM 782 N N . GLY A 1 96 ? 13.792 8.078 23.614 1.00 52.16 96 GLY A N 1
ATOM 783 C CA . GLY A 1 96 ? 12.861 8.136 22.480 1.00 52.16 96 GLY A CA 1
ATOM 784 C C . GLY A 1 96 ? 12.121 6.823 22.182 1.00 52.16 96 GLY A C 1
ATOM 785 O O . GLY A 1 96 ? 10.949 6.849 21.801 1.00 52.16 96 GLY A O 1
ATOM 786 N N . SER A 1 97 ? 12.758 5.666 22.399 1.00 57.38 97 SER A N 1
ATOM 787 C CA . SER A 1 97 ? 12.148 4.339 22.180 1.00 57.38 97 SER A CA 1
ATOM 788 C C . SER A 1 97 ? 10.953 4.109 23.105 1.00 57.38 97 SER A C 1
ATOM 790 O O . SER A 1 97 ? 9.914 3.597 22.685 1.00 57.38 97 SER A O 1
ATOM 792 N N . HIS A 1 98 ? 11.074 4.557 24.353 1.00 66.06 98 HIS A N 1
ATOM 793 C CA . HIS A 1 98 ? 10.031 4.433 25.357 1.00 66.06 98 HIS A CA 1
ATOM 794 C C . HIS A 1 98 ? 8.824 5.326 25.036 1.00 66.06 98 HIS A C 1
ATOM 796 O O . HIS A 1 98 ? 7.680 4.916 25.235 1.00 66.06 98 HIS A O 1
ATOM 802 N N . LEU A 1 99 ? 9.051 6.517 24.471 1.00 70.00 99 LEU A N 1
ATOM 803 C CA . LEU A 1 99 ? 7.976 7.415 24.046 1.00 70.00 99 LEU A CA 1
ATOM 804 C C . LEU A 1 99 ? 7.174 6.848 22.868 1.00 70.00 99 LEU A C 1
ATOM 806 O O . LEU A 1 99 ? 5.944 6.887 22.889 1.00 70.00 99 LEU A O 1
ATOM 810 N N . ILE A 1 100 ? 7.852 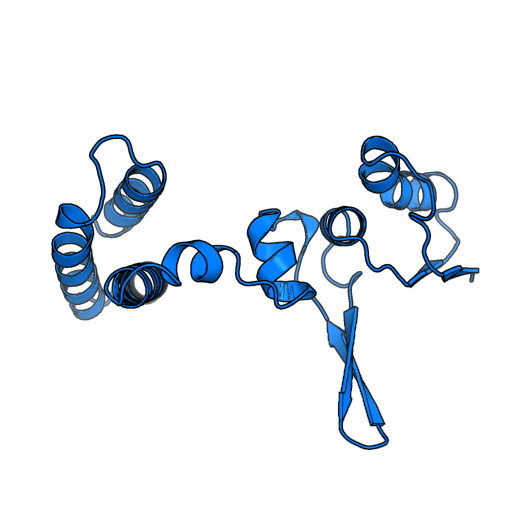6.298 21.855 1.00 72.31 100 ILE A N 1
ATOM 811 C CA . ILE A 1 100 ? 7.181 5.688 20.696 1.00 72.31 100 ILE A CA 1
ATOM 812 C C . ILE A 1 100 ? 6.364 4.466 21.121 1.00 72.31 100 ILE A C 1
ATOM 814 O O . ILE A 1 100 ? 5.219 4.320 20.690 1.00 72.31 100 ILE A O 1
ATOM 818 N N . GLN A 1 101 ? 6.904 3.632 22.014 1.00 76.00 101 GLN A N 1
ATOM 819 C CA . GLN A 1 101 ? 6.159 2.498 22.556 1.00 76.00 101 GLN A CA 1
ATOM 820 C C . GLN A 1 101 ? 4.901 2.964 23.303 1.00 76.00 101 GLN A C 1
ATOM 822 O O . GLN A 1 101 ? 3.806 2.490 23.010 1.00 76.00 101 GLN A O 1
ATOM 827 N N . LYS A 1 102 ? 5.020 3.973 24.176 1.00 80.44 102 LYS A N 1
ATOM 828 C CA . LYS A 1 102 ? 3.869 4.557 24.884 1.00 80.44 102 LYS A CA 1
ATOM 829 C C . LYS A 1 102 ? 2.814 5.138 23.941 1.00 80.44 102 LYS A C 1
ATOM 831 O O . LYS A 1 102 ? 1.623 4.972 24.190 1.00 80.44 102 LYS A O 1
ATOM 836 N N . LEU A 1 103 ? 3.228 5.798 22.856 1.00 78.62 103 LEU A N 1
ATOM 837 C CA . LEU A 1 103 ? 2.314 6.322 21.833 1.00 78.62 103 LEU A CA 1
ATOM 838 C C . LEU A 1 103 ? 1.544 5.198 21.127 1.00 78.62 103 LEU A C 1
ATOM 840 O O . LEU A 1 103 ? 0.335 5.313 20.910 1.00 78.62 103 LEU A O 1
ATOM 844 N N . LYS A 1 104 ? 2.230 4.099 20.794 1.00 80.94 104 LYS A N 1
ATOM 845 C CA . LYS A 1 104 ? 1.617 2.916 20.181 1.00 80.94 104 LYS A CA 1
ATOM 846 C C . LYS A 1 104 ? 0.631 2.236 21.133 1.00 80.94 104 LYS A C 1
ATOM 848 O O . LYS A 1 104 ? -0.483 1.901 20.722 1.00 80.94 104 LYS A O 1
ATOM 853 N N . ASP A 1 105 ? 1.006 2.098 22.401 1.00 83.06 105 ASP A N 1
ATOM 854 C CA . ASP A 1 105 ? 0.156 1.514 23.441 1.00 83.06 105 ASP A CA 1
ATOM 855 C C . ASP A 1 105 ? -1.091 2.373 23.684 1.00 83.06 105 ASP A C 1
ATOM 857 O O . ASP A 1 105 ? -2.202 1.848 23.754 1.00 83.06 105 ASP A O 1
ATOM 861 N N . PHE A 1 106 ? -0.938 3.702 23.723 1.00 84.56 106 PHE A N 1
ATOM 862 C CA . PHE A 1 106 ? -2.061 4.633 23.831 1.00 84.56 106 PHE A CA 1
ATOM 863 C C . PHE A 1 106 ? -3.031 4.494 22.651 1.00 84.56 106 PHE A C 1
ATOM 865 O O . PHE A 1 106 ? -4.229 4.310 22.859 1.00 84.56 106 PHE A O 1
ATOM 872 N N . SER A 1 107 ? -2.519 4.516 21.416 1.00 80.06 107 SER A N 1
ATOM 873 C CA . SER A 1 107 ? -3.340 4.358 20.206 1.00 80.06 107 SER A CA 1
ATOM 874 C C . SER A 1 107 ? -4.119 3.038 20.207 1.00 80.06 107 SER A C 1
ATOM 876 O O . SER A 1 107 ? -5.307 3.010 19.883 1.00 80.06 107 SER A O 1
ATOM 878 N N . THR A 1 108 ? -3.477 1.950 20.637 1.00 86.31 108 THR A N 1
ATOM 879 C CA . THR A 1 108 ? -4.107 0.625 20.732 1.00 86.31 108 THR A CA 1
ATOM 880 C C . THR A 1 108 ? -5.233 0.618 21.766 1.00 86.31 108 THR A C 1
ATOM 882 O O . THR A 1 108 ? -6.350 0.217 21.447 1.00 86.31 108 THR A O 1
ATOM 885 N N . LYS A 1 109 ? -4.995 1.157 22.967 1.00 83.50 109 LYS A N 1
ATOM 886 C CA . LYS A 1 109 ? -6.009 1.211 24.034 1.00 83.50 109 LYS A CA 1
ATOM 887 C C . LYS A 1 109 ? -7.203 2.097 23.689 1.00 83.50 109 LYS A C 1
ATOM 889 O O . LYS A 1 109 ? -8.329 1.741 24.019 1.00 83.50 109 LYS A O 1
ATOM 894 N N . VAL A 1 110 ? -6.987 3.219 22.998 1.00 84.81 110 VAL A N 1
ATOM 895 C CA . VAL A 1 110 ? -8.085 4.076 22.512 1.00 84.81 110 VAL A CA 1
ATOM 896 C C . VAL A 1 110 ? -8.954 3.319 21.506 1.00 84.81 110 VAL A C 1
ATOM 898 O O . VAL A 1 110 ? -10.179 3.357 21.608 1.00 84.81 110 VAL A O 1
ATOM 901 N N . LYS A 1 111 ? -8.337 2.589 20.565 1.00 83.62 111 LYS A N 1
ATOM 902 C CA . LYS A 1 111 ? -9.065 1.742 19.605 1.00 83.62 111 LYS A CA 1
ATOM 903 C C . LYS A 1 111 ? -9.855 0.637 20.305 1.00 83.62 111 LYS A C 1
ATOM 905 O O . LYS A 1 111 ? -11.006 0.397 19.954 1.00 83.62 111 LYS A O 1
ATOM 910 N N . GLU A 1 112 ? -9.261 -0.022 21.296 1.00 83.25 112 GLU A N 1
ATOM 911 C CA . GLU A 1 112 ? -9.939 -1.064 22.069 1.00 83.25 112 GLU A CA 1
ATOM 912 C C . GLU A 1 112 ? -11.110 -0.499 22.879 1.00 83.25 112 GLU A C 1
ATOM 914 O O . GLU A 1 112 ? -12.205 -1.049 22.798 1.00 83.25 112 GLU A O 1
ATOM 919 N N . TYR A 1 113 ? -10.934 0.634 23.568 1.00 83.69 113 TYR A N 1
ATOM 920 C CA . TYR A 1 113 ? -12.023 1.315 24.276 1.00 83.69 113 TYR A CA 1
ATOM 921 C C . TYR A 1 113 ? -13.167 1.713 23.338 1.00 83.69 113 TYR A C 1
ATOM 923 O O . TYR A 1 113 ? -14.334 1.527 23.685 1.00 83.69 113 TYR A O 1
ATOM 931 N N . ALA A 1 114 ? -12.861 2.224 22.141 1.00 80.56 114 ALA A N 1
ATOM 932 C CA . ALA A 1 114 ? -13.888 2.581 21.164 1.00 80.56 114 ALA A CA 1
ATOM 933 C C . ALA A 1 114 ? -14.787 1.382 20.802 1.00 80.56 114 ALA A C 1
ATOM 935 O O . ALA A 1 114 ? -15.977 1.571 20.548 1.00 80.56 114 ALA A O 1
ATOM 936 N N . ASN A 1 115 ? -14.238 0.163 20.849 1.00 83.44 115 ASN A N 1
ATOM 9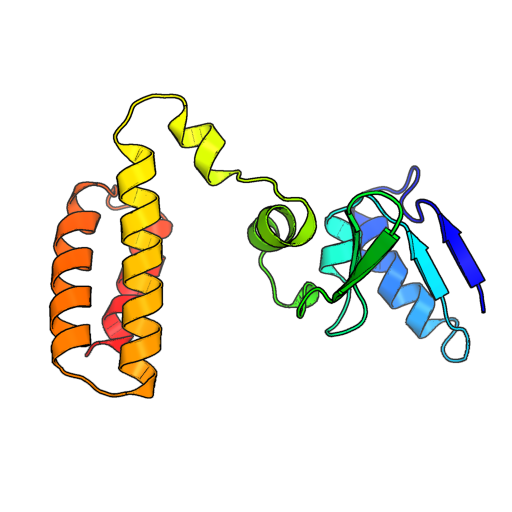37 C CA . ASN A 1 115 ? -14.953 -1.078 20.560 1.00 83.44 115 ASN A CA 1
ATOM 938 C C . ASN A 1 115 ? -15.632 -1.700 21.793 1.00 83.44 115 ASN A C 1
ATOM 940 O O . ASN A 1 115 ? -16.747 -2.201 2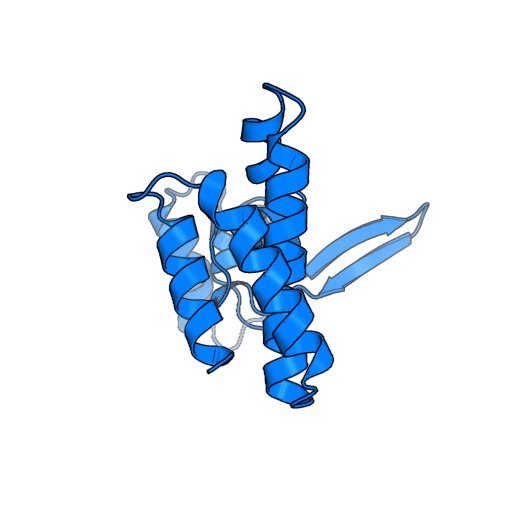1.677 1.00 83.44 115 ASN A O 1
ATOM 944 N N . THR A 1 116 ? -14.978 -1.709 22.960 1.00 85.62 116 THR A N 1
ATOM 945 C CA . THR A 1 116 ? -15.453 -2.438 24.154 1.00 85.62 116 THR A CA 1
ATOM 946 C C . THR A 1 116 ? -16.191 -1.568 25.165 1.00 85.62 116 THR A C 1
ATOM 948 O O . THR A 1 116 ? -16.964 -2.101 25.957 1.00 85.62 116 THR A O 1
ATOM 951 N N . LYS A 1 117 ? -15.965 -0.246 25.150 1.00 84.31 117 LYS A N 1
ATOM 952 C CA . LYS A 1 117 ? -16.442 0.719 26.158 1.00 84.31 117 LYS A CA 1
ATOM 953 C C . LYS A 1 117 ? -16.014 0.372 27.597 1.00 84.31 117 LYS A C 1
ATOM 955 O O . LYS A 1 117 ? -16.696 0.744 28.545 1.00 84.31 117 LYS A O 1
ATOM 960 N N . ASP A 1 118 ? -14.887 -0.324 27.770 1.00 86.62 118 ASP A N 1
ATOM 961 C CA . ASP A 1 118 ? -14.349 -0.670 29.093 1.00 86.62 118 ASP A CA 1
ATOM 962 C C . ASP A 1 118 ? -13.685 0.546 29.769 1.00 86.62 118 ASP A C 1
ATOM 964 O O . ASP A 1 118 ? -12.660 1.062 29.309 1.00 86.62 118 ASP A O 1
ATOM 968 N N . ASP A 1 119 ? -14.239 0.979 30.902 1.00 84.25 119 ASP A N 1
ATOM 969 C CA . ASP A 1 119 ? -13.730 2.102 31.696 1.00 84.25 119 ASP A CA 1
ATOM 970 C C . ASP A 1 119 ? -12.282 1.908 32.177 1.00 84.25 119 ASP A C 1
ATOM 972 O O . ASP A 1 119 ? -11.560 2.890 32.377 1.00 84.25 119 ASP A O 1
ATOM 976 N N . ARG A 1 120 ? -11.807 0.663 32.315 1.00 84.44 120 ARG A N 1
ATOM 977 C CA . ARG A 1 120 ? -10.408 0.375 32.677 1.00 84.44 120 ARG A CA 1
ATOM 978 C C . ARG A 1 120 ? -9.451 0.822 31.576 1.00 84.44 120 ARG A C 1
ATOM 980 O O . ARG A 1 120 ? -8.445 1.468 31.864 1.00 84.44 120 ARG A O 1
ATOM 987 N N . LEU A 1 121 ? -9.793 0.555 30.314 1.00 84.00 121 LEU A N 1
ATOM 988 C CA . LEU A 1 121 ? -8.998 0.979 29.158 1.00 84.00 121 LEU A CA 1
ATOM 989 C C . LEU A 1 121 ? -8.979 2.503 29.028 1.00 84.00 121 LEU A C 1
ATOM 991 O O . LEU A 1 121 ? -7.932 3.078 28.728 1.00 84.00 121 LEU A O 1
ATOM 995 N N . LYS A 1 122 ? -10.102 3.168 29.329 1.00 82.44 122 LYS A N 1
ATOM 996 C CA . LYS A 1 122 ? -10.182 4.635 29.394 1.00 82.44 122 LYS A CA 1
ATOM 997 C C . LYS A 1 122 ? -9.245 5.206 30.460 1.00 82.44 122 LYS A C 1
ATOM 999 O O . LYS A 1 122 ? -8.537 6.179 30.196 1.00 82.44 122 LYS A O 1
ATOM 1004 N N . GLN A 1 123 ? -9.202 4.609 31.651 1.00 83.44 123 GLN A N 1
ATOM 1005 C CA . GLN A 1 123 ? -8.286 5.028 32.718 1.00 83.44 123 GLN A CA 1
ATOM 1006 C C . GLN A 1 123 ? -6.817 4.814 32.330 1.00 83.44 123 GLN A C 1
ATOM 1008 O O . GLN A 1 123 ? -6.009 5.732 32.466 1.00 83.44 123 GLN A O 1
ATOM 1013 N N . GLU A 1 124 ? -6.474 3.644 31.790 1.00 85.06 124 GLU A N 1
ATOM 1014 C CA . GLU A 1 124 ? -5.111 3.330 31.351 1.00 85.06 124 GLU A CA 1
ATOM 1015 C C . GLU A 1 124 ? -4.642 4.241 30.208 1.00 85.06 124 GLU A C 1
ATOM 1017 O O . GLU A 1 124 ? -3.517 4.746 30.240 1.00 85.06 124 GLU A O 1
ATOM 1022 N N . ALA A 1 125 ? -5.509 4.517 29.230 1.00 84.38 125 ALA A N 1
ATOM 1023 C CA . ALA A 1 125 ? -5.216 5.448 28.147 1.00 84.38 125 ALA A CA 1
ATOM 1024 C C . ALA A 1 125 ? -4.991 6.874 28.680 1.00 84.38 125 ALA A C 1
ATOM 1026 O O . ALA A 1 125 ? -4.027 7.531 28.289 1.00 84.38 125 ALA A O 1
ATOM 1027 N N . ASN A 1 126 ? -5.804 7.341 29.632 1.00 84.94 126 ASN A N 1
ATOM 1028 C CA . ASN A 1 126 ? -5.612 8.653 30.257 1.00 84.94 126 ASN A CA 1
ATOM 1029 C C . ASN A 1 126 ? -4.296 8.754 31.046 1.00 84.94 126 ASN A C 1
ATOM 1031 O O . ASN A 1 126 ? -3.636 9.794 31.002 1.00 84.94 126 ASN A O 1
ATOM 1035 N N . ILE A 1 127 ? -3.878 7.686 31.731 1.00 85.25 127 ILE A N 1
ATOM 1036 C CA . ILE A 1 127 ? -2.581 7.641 32.423 1.00 85.25 127 ILE A CA 1
ATOM 1037 C C . ILE A 1 127 ? -1.436 7.738 31.410 1.00 85.25 127 ILE A C 1
ATOM 1039 O O . ILE A 1 127 ? -0.527 8.550 31.590 1.00 85.25 127 ILE A O 1
ATOM 1043 N N . LEU A 1 128 ? -1.493 6.964 30.322 1.00 82.81 128 LEU A N 1
ATOM 1044 C CA . LEU A 1 128 ? -0.488 7.023 29.257 1.00 82.81 128 LEU A CA 1
ATOM 1045 C C . LEU A 1 128 ? -0.425 8.412 28.616 1.00 82.81 128 LEU A C 1
ATOM 1047 O O . LEU A 1 128 ? 0.666 8.946 28.436 1.00 82.81 128 LEU A O 1
ATOM 1051 N N . TYR A 1 129 ? -1.573 9.037 28.353 1.00 82.38 129 TYR A N 1
ATOM 1052 C CA . TYR A 1 129 ? -1.643 10.402 27.833 1.00 82.38 129 TYR A CA 1
ATOM 1053 C C . TYR A 1 129 ? -0.881 11.395 28.727 1.00 82.38 129 TYR A C 1
ATOM 1055 O O . TYR A 1 129 ? -0.043 12.152 28.237 1.00 82.38 129 TYR A O 1
ATOM 1063 N N . GLN A 1 130 ? -1.100 11.347 30.047 1.00 82.62 130 GLN A N 1
ATOM 1064 C CA . GLN A 1 130 ? -0.406 12.222 31.003 1.00 82.62 130 GLN A CA 1
ATOM 1065 C C . GLN A 1 130 ? 1.097 11.941 31.098 1.00 82.62 130 GLN A C 1
ATOM 1067 O O . GLN A 1 130 ? 1.872 12.846 31.394 1.00 82.62 130 GLN A O 1
ATOM 1072 N N . GLN A 1 131 ? 1.528 10.709 30.828 1.00 78.50 131 GLN A N 1
ATOM 1073 C CA . GLN A 1 131 ? 2.946 10.352 30.792 1.00 78.50 131 GLN A CA 1
ATOM 1074 C C . GLN A 1 131 ? 3.646 10.767 29.492 1.00 78.50 131 GLN A C 1
ATOM 1076 O O . GLN A 1 131 ? 4.859 10.953 29.500 1.00 78.50 131 GLN A O 1
ATOM 1081 N N . ILE A 1 132 ? 2.910 10.879 28.383 1.00 80.44 132 ILE A N 1
ATOM 1082 C CA . ILE A 1 132 ? 3.436 11.242 27.057 1.00 80.44 132 ILE A CA 1
ATOM 1083 C C . ILE A 1 132 ? 3.508 12.767 26.894 1.00 80.44 132 ILE A C 1
ATOM 1085 O O . ILE A 1 132 ? 4.453 13.284 26.299 1.00 80.44 132 ILE A O 1
ATOM 1089 N N . LEU A 1 133 ? 2.527 13.497 27.436 1.00 76.88 133 LEU A N 1
ATOM 1090 C CA . LEU A 1 133 ? 2.390 14.949 27.282 1.00 76.88 133 LEU A CA 1
ATOM 1091 C C . LEU A 1 133 ? 3.641 15.779 27.662 1.00 76.88 133 LEU A C 1
ATOM 1093 O O . LEU A 1 133 ? 3.923 16.743 26.946 1.00 76.88 133 LEU A O 1
ATOM 1097 N N . PRO A 1 134 ? 4.400 15.457 28.733 1.00 78.50 134 PRO A N 1
ATOM 1098 C CA . PRO A 1 134 ? 5.599 16.206 29.120 1.00 78.50 134 PRO A CA 1
ATOM 1099 C C . PRO A 1 134 ? 6.759 16.032 28.134 1.00 78.50 134 PRO A C 1
ATOM 1101 O O . PRO A 1 134 ? 7.611 16.910 28.036 1.00 78.50 134 PRO A O 1
ATOM 1104 N N . SER A 1 135 ? 6.781 14.917 27.400 1.00 72.94 135 SER A N 1
ATOM 1105 C CA . SER A 1 135 ? 7.840 14.564 26.449 1.00 72.94 135 SER A CA 1
ATOM 1106 C C . SER A 1 135 ? 7.607 15.138 25.044 1.00 72.94 135 SER A C 1
ATOM 1108 O O . SER A 1 135 ? 8.435 14.937 24.159 1.00 72.94 135 SER A O 1
ATOM 1110 N N . LEU A 1 136 ? 6.489 15.840 24.816 1.00 71.81 136 LEU A N 1
ATOM 1111 C CA . LEU A 1 136 ? 6.137 16.444 23.529 1.00 71.81 136 LEU A CA 1
ATOM 1112 C C . LEU A 1 136 ? 6.082 17.974 23.628 1.00 71.81 136 LEU A C 1
ATOM 1114 O O . LEU A 1 136 ? 5.342 18.542 24.442 1.00 71.81 136 LEU A O 1
ATOM 1118 N N . ALA A 1 137 ? 6.809 18.654 22.738 1.00 73.00 137 ALA A N 1
ATOM 1119 C CA . ALA A 1 137 ? 6.744 20.107 22.599 1.00 73.00 137 ALA A CA 1
ATOM 1120 C C . ALA A 1 137 ? 5.314 20.571 22.258 1.00 73.00 137 ALA A C 1
ATOM 1122 O O . ALA A 1 137 ? 4.507 19.822 21.702 1.00 73.00 137 ALA A O 1
ATOM 1123 N N . LYS A 1 138 ? 4.962 21.812 22.618 1.00 69.19 138 LYS A N 1
ATOM 1124 C CA . LYS A 1 138 ? 3.591 22.337 22.444 1.00 69.19 138 LYS A CA 1
ATOM 1125 C C . LYS A 1 138 ? 3.157 22.414 20.975 1.00 69.19 138 LYS A C 1
ATOM 1127 O O . LYS A 1 138 ? 1.969 22.326 20.689 1.00 69.19 138 LYS A O 1
ATOM 1132 N N . ASP A 1 139 ? 4.107 22.585 20.071 1.00 72.25 139 ASP A N 1
ATOM 1133 C CA . ASP A 1 139 ? 3.934 22.735 18.629 1.00 72.25 139 ASP A CA 1
ATOM 1134 C C . ASP A 1 139 ? 4.115 21.423 17.844 1.00 72.25 139 ASP A C 1
ATOM 1136 O O . ASP A 1 139 ? 3.848 21.399 16.639 1.00 72.25 139 ASP A O 1
ATOM 1140 N N . ASP A 1 140 ? 4.483 20.331 18.523 1.00 71.19 140 ASP A N 1
ATOM 1141 C CA . ASP A 1 140 ? 4.749 19.028 17.915 1.00 71.19 140 ASP A CA 1
ATOM 1142 C C . ASP A 1 140 ? 3.493 18.463 17.210 1.00 71.19 140 ASP A C 1
ATOM 1144 O O . ASP A 1 140 ? 2.435 18.322 17.838 1.00 71.19 140 ASP A O 1
ATOM 1148 N N . PRO A 1 141 ? 3.569 18.091 15.917 1.00 67.50 141 PRO A N 1
ATOM 1149 C CA . PRO A 1 141 ? 2.454 17.476 15.195 1.00 67.50 141 PRO A CA 1
ATOM 1150 C C . PRO A 1 141 ? 1.889 16.225 15.884 1.00 67.50 141 PRO A C 1
ATOM 1152 O O . PRO A 1 141 ? 0.678 15.996 15.856 1.00 67.50 141 PRO A O 1
ATOM 1155 N N . ARG A 1 142 ? 2.742 15.440 16.557 1.00 72.50 142 ARG A N 1
ATOM 1156 C CA . ARG A 1 142 ? 2.352 14.221 17.283 1.00 72.50 142 ARG A CA 1
ATOM 1157 C C . ARG A 1 142 ? 1.464 14.538 18.482 1.00 72.50 142 ARG A C 1
ATOM 1159 O O . ARG A 1 142 ? 0.577 13.754 18.801 1.00 72.50 142 ARG A O 1
ATOM 1166 N N . ARG A 1 143 ? 1.645 15.708 19.102 1.00 75.88 143 ARG A N 1
ATOM 1167 C CA . ARG A 1 143 ? 0.791 16.191 20.194 1.00 75.88 143 ARG A CA 1
ATOM 1168 C C . ARG A 1 143 ? -0.627 16.477 19.706 1.00 75.88 143 ARG A C 1
ATOM 1170 O O . ARG A 1 143 ? -1.579 16.058 20.348 1.00 75.88 143 ARG A O 1
ATOM 1177 N N . ARG A 1 144 ? -0.780 17.087 18.525 1.00 75.94 144 ARG A N 1
ATOM 1178 C CA . ARG A 1 144 ? -2.110 17.337 17.931 1.00 75.94 144 ARG A CA 1
ATOM 1179 C C . ARG A 1 144 ? -2.848 16.038 17.612 1.00 75.94 144 ARG A C 1
ATOM 1181 O O . ARG A 1 144 ? -4.052 15.937 17.842 1.00 75.94 144 ARG A O 1
ATOM 1188 N N . ALA A 1 145 ? -2.127 15.043 17.093 1.00 75.19 145 ALA A N 1
ATOM 1189 C CA . ALA A 1 145 ? -2.684 13.715 16.847 1.00 75.19 145 ALA A CA 1
ATOM 1190 C C . ALA A 1 145 ? -3.104 13.029 18.160 1.00 75.19 145 ALA A C 1
ATOM 1192 O O . ALA A 1 145 ? -4.193 12.464 18.238 1.00 75.19 145 ALA A O 1
ATOM 1193 N N . LEU A 1 146 ? -2.278 13.137 19.205 1.00 81.62 146 LEU A N 1
ATOM 1194 C CA . LEU A 1 146 ? -2.575 12.614 20.538 1.00 81.62 146 LEU A CA 1
ATOM 1195 C C . LEU A 1 146 ? -3.833 13.261 21.144 1.00 81.62 146 LEU A C 1
ATOM 1197 O O . LEU A 1 146 ? -4.713 12.552 21.631 1.00 81.62 146 LEU A O 1
ATOM 1201 N N . ASP A 1 147 ? -3.950 14.586 21.055 1.00 82.00 147 ASP A N 1
ATOM 1202 C CA . ASP A 1 147 ? -5.117 15.340 21.528 1.00 82.00 147 ASP A CA 1
ATOM 1203 C C . ASP A 1 147 ? -6.394 14.919 20.787 1.00 82.00 147 ASP A C 1
ATOM 1205 O O . ASP A 1 147 ? -7.444 14.755 21.407 1.00 82.00 147 ASP A O 1
ATOM 1209 N N . SER A 1 148 ? -6.289 14.677 19.476 1.00 81.12 148 SER A N 1
ATOM 1210 C CA . SER A 1 148 ? -7.405 14.221 18.635 1.00 81.12 148 SER A CA 1
ATOM 1211 C C . SER A 1 148 ? -7.865 12.802 18.973 1.00 81.12 148 SER A C 1
ATOM 1213 O O . SER A 1 148 ? -9.036 12.484 18.823 1.00 81.12 148 SER A O 1
ATOM 1215 N N . LEU A 1 149 ? -6.963 11.930 19.427 1.00 80.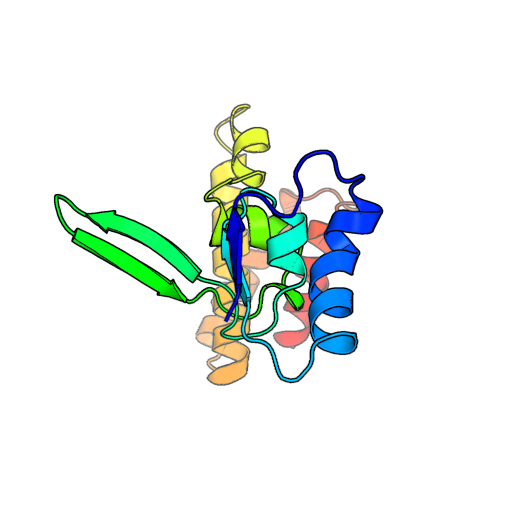19 149 LEU A N 1
ATOM 1216 C CA . LEU A 1 149 ? -7.330 10.594 19.902 1.00 80.19 149 LEU A CA 1
ATOM 1217 C C . LEU A 1 149 ? -7.929 10.641 21.311 1.00 80.19 149 LEU A C 1
ATOM 1219 O O . LEU A 1 149 ? -8.811 9.847 21.629 1.00 80.19 149 LEU A O 1
ATOM 1223 N N . ARG A 1 150 ? -7.490 11.583 22.154 1.00 81.94 150 ARG A N 1
ATOM 1224 C CA . ARG A 1 150 ? -8.032 11.761 23.506 1.00 81.94 150 ARG A CA 1
ATOM 1225 C C . ARG A 1 150 ? -9.509 12.148 23.493 1.00 81.94 150 ARG A C 1
ATOM 1227 O O . ARG A 1 150 ? -10.237 11.689 24.364 1.00 81.94 150 ARG A O 1
ATOM 1234 N N . THR A 1 151 ? -9.970 12.934 22.521 1.00 84.00 151 THR A N 1
ATOM 1235 C CA . THR A 1 151 ? -11.400 13.288 22.417 1.00 84.00 151 THR A CA 1
ATOM 1236 C C . THR A 1 151 ? -12.299 12.067 22.209 1.00 84.00 151 THR A C 1
ATOM 1238 O O . THR A 1 151 ? -13.468 12.116 22.563 1.00 84.00 151 THR A O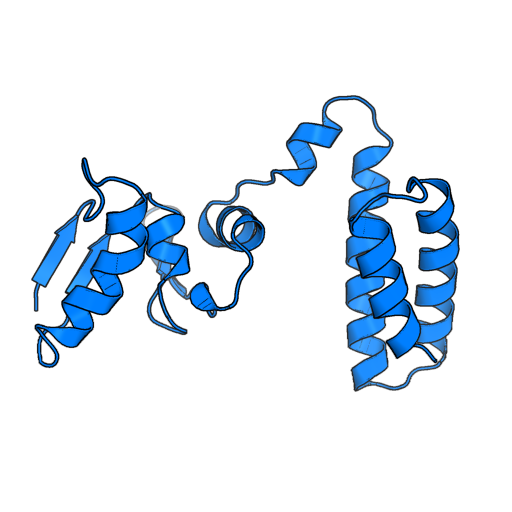 1
ATOM 1241 N N . LEU A 1 152 ? -11.768 10.947 21.704 1.00 79.69 152 LEU A N 1
ATOM 1242 C CA . LEU A 1 152 ? -12.514 9.689 21.566 1.00 79.69 152 LEU A CA 1
ATOM 1243 C C . LEU A 1 152 ? -12.719 8.953 22.899 1.00 79.69 152 LEU A C 1
ATOM 1245 O O . LEU A 1 152 ? -13.496 7.999 22.964 1.00 79.69 152 LEU A O 1
ATOM 1249 N N . LEU A 1 153 ? -12.000 9.360 23.948 1.00 74.62 153 LEU A N 1
ATOM 1250 C CA . LEU A 1 153 ? -12.146 8.829 25.301 1.00 74.62 153 LEU A CA 1
ATOM 1251 C C . LEU A 1 153 ? -13.193 9.597 26.118 1.00 74.62 153 LEU A C 1
ATOM 1253 O O . LEU A 1 153 ? -13.557 9.119 27.194 1.00 74.62 153 LEU A O 1
ATOM 1257 N N . GLU A 1 154 ? -13.652 10.765 25.661 1.00 73.88 154 GLU A N 1
ATOM 1258 C CA . GLU A 1 154 ? -14.692 11.571 26.321 1.00 73.88 154 GLU A CA 1
ATOM 1259 C C . GLU A 1 154 ? -16.079 10.952 26.099 1.00 73.88 154 GLU A C 1
ATOM 1261 O O . GLU A 1 154 ? -16.724 10.666 27.137 1.00 73.88 154 GLU A O 1
#

Secondary structure (DSSP, 8-state):
-EEES-TTTT--HHHHHHHHHHHHHH-TT--EEE----HHHHTT--TTS-EEEEEETTEEEEEE---GGGS-HHHHHHHHH---HHHHTTSS-TTHHHHHHHHHHHHHHHHHHHHH--HHHHHHHHHHHHHHGGGS-TT-HHHHHHHHHHGGG-

Foldseek 3Di:
DEEEEAPCVVPDLVCLLCVVVVCCVVPVPDDYHYHHPDLSNVLNDAAQRDWAWDDDPPDTDTDGDGGSVPDDSQCSCCRRVVDDPQVVVVVPDDPSVVLVVLLVLLLVLLVVCLVPVDVVSLVVSVVSLVVNVVVDDPPHPSNVVSVVSNVSSD

Radius of gyration: 20.0 Å; chains: 1; bounding box: 37×46×53 Å

pLDDT: mean 84.52, std 13.11, range [43.53, 97.62]